Protein AF-A0A9E1LR81-F1 (afdb_monomer_lite)

Secondary structure (DSSP, 8-state):
--SGGGT--HHHHHHHHHHHHHHHHHHSTTGGGSTTTTGGGTHHHIIIIIS------HHHHHHHHTTHHHHHHT-S-EEEEEEEE-TTGGGT-HHHHHHHHHHTTT--EEEEEEEE---HHHHHH-TT-EEEEGGGT---HHHHHHTHHHHHHHHHHHHHH--

Sequence (163 aa):
VFSPQKGADASAVAVLEEGLRRLTEMVNPGSGSAPGSGAGGGLGFAVLEILGGRRSSGALELMALSEFDQELASADLVITGEGSFDDQSAAGKVPSAVIAAAVARGIPVAVVCGVDRRSAAARSEQPGLRVYQLVDIEPSIDRCIDNAHDLLVLVGEEIGRAS

Radius of gyration: 20.39 Å; chains: 1; bounding box: 50×31×54 Å

pLDDT: mean 88.85, std 8.5, range [49.47, 97.88]

Foldseek 3Di:
DCQVVVVDDPVSVVVLVVVLQVVCCVQPPPCCPPPQCCPPHRVSVCQVRPVVHDDDQPLVVVCVVVVVLVVLVPDQEEEEEEAEAEPCCCVRPNVNVVVVSNVVVVRQYEYEYQYYHYDPVVCVVCVRYHYHHLCVVPVDSVVCVVCVPVSVVVVVVVVVVVD

Structure (mmCIF, N/CA/C/O backbone):
data_AF-A0A9E1LR81-F1
#
_entry.id   AF-A0A9E1LR81-F1
#
loop_
_atom_site.group_PDB
_atom_site.id
_atom_site.type_symbol
_atom_site.label_atom_id
_atom_site.label_alt_id
_atom_site.label_comp_id
_atom_site.label_asym_id
_atom_site.label_entity_id
_atom_site.label_seq_id
_atom_site.pdbx_PDB_ins_code
_atom_site.Cartn_x
_atom_site.Cartn_y
_atom_site.Cartn_z
_atom_site.occupancy
_atom_site.B_iso_or_equiv
_atom_site.auth_seq_id
_atom_site.auth_comp_id
_atom_site.auth_asym_id
_atom_site.auth_atom_id
_atom_site.pdbx_PDB_model_num
ATOM 1 N N . VAL A 1 1 ? 16.926 6.576 -13.041 1.00 67.31 1 VAL A N 1
ATOM 2 C CA . VAL A 1 1 ? 16.090 6.553 -11.803 1.00 67.31 1 VAL A CA 1
ATOM 3 C C . VAL A 1 1 ? 16.580 5.530 -10.775 1.00 67.31 1 VAL A C 1
ATOM 5 O O . VAL A 1 1 ? 16.988 5.948 -9.705 1.00 67.31 1 VAL A O 1
ATOM 8 N N . PHE A 1 2 ? 16.599 4.221 -11.065 1.00 75.25 2 PHE A N 1
ATOM 9 C CA . PHE A 1 2 ? 16.914 3.182 -10.057 1.00 75.25 2 PHE A CA 1
ATOM 10 C C . PHE A 1 2 ? 18.368 2.675 -10.059 1.00 75.25 2 PHE A C 1
ATOM 12 O O . PHE A 1 2 ? 18.779 1.957 -9.154 1.00 75.25 2 PHE A O 1
ATOM 19 N N . SER A 1 3 ? 19.157 3.028 -11.073 1.00 67.75 3 SER A N 1
ATOM 20 C CA . SER A 1 3 ? 20.522 2.527 -11.280 1.00 67.75 3 SER A CA 1
ATOM 21 C C . SER A 1 3 ? 21.499 2.826 -10.123 1.00 67.75 3 SER A C 1
ATOM 23 O O . SER A 1 3 ? 22.229 1.911 -9.741 1.00 67.75 3 SER A O 1
ATOM 25 N N . PRO A 1 4 ? 21.487 4.023 -9.491 1.00 72.56 4 PRO A N 1
ATOM 26 C CA . PRO A 1 4 ? 22.383 4.316 -8.365 1.00 72.56 4 PRO A CA 1
ATOM 27 C C . PRO A 1 4 ? 22.136 3.428 -7.138 1.00 72.56 4 PRO A C 1
ATOM 29 O O . PRO A 1 4 ? 23.073 3.025 -6.458 1.00 72.56 4 PRO A O 1
ATOM 32 N N . GLN A 1 5 ? 20.879 3.045 -6.894 1.00 75.25 5 GLN A N 1
ATOM 33 C CA . GLN A 1 5 ? 20.500 2.152 -5.789 1.00 75.25 5 GLN A CA 1
ATOM 34 C C . GLN A 1 5 ? 20.998 0.709 -5.993 1.00 75.25 5 GLN A C 1
ATOM 36 O O . GLN A 1 5 ? 20.988 -0.081 -5.056 1.00 75.25 5 GLN A O 1
ATOM 41 N N . LYS A 1 6 ? 21.443 0.363 -7.209 1.00 74.31 6 LYS A N 1
ATOM 42 C CA . LYS A 1 6 ? 22.011 -0.945 -7.566 1.00 74.31 6 LYS A CA 1
ATOM 43 C C . LYS A 1 6 ? 23.541 -0.920 -7.696 1.00 74.31 6 LYS A C 1
ATOM 45 O O . LYS A 1 6 ? 24.114 -1.859 -8.237 1.00 74.31 6 LYS A O 1
ATOM 50 N N . GLY A 1 7 ? 24.195 0.146 -7.227 1.00 77.94 7 GLY A N 1
ATOM 51 C CA . GLY A 1 7 ? 25.657 0.263 -7.216 1.00 77.94 7 GLY A CA 1
ATOM 52 C C . GLY A 1 7 ? 26.286 0.759 -8.523 1.00 77.94 7 GLY A C 1
ATOM 53 O O . GLY A 1 7 ? 27.499 0.657 -8.673 1.00 77.94 7 GLY A O 1
ATOM 54 N N . ALA A 1 8 ? 25.501 1.294 -9.467 1.00 82.38 8 ALA A N 1
ATOM 55 C CA . ALA A 1 8 ? 26.048 1.918 -10.672 1.00 82.38 8 ALA A CA 1
ATOM 56 C C . ALA A 1 8 ? 26.539 3.345 -10.375 1.00 82.38 8 ALA A C 1
ATOM 58 O O . ALA A 1 8 ? 25.765 4.182 -9.902 1.00 82.38 8 ALA A O 1
ATOM 59 N N . ASP A 1 9 ? 27.803 3.631 -10.691 1.00 88.88 9 ASP A N 1
ATOM 60 C CA . ASP A 1 9 ? 28.333 4.996 -10.679 1.00 88.88 9 ASP A CA 1
ATOM 61 C C . ASP A 1 9 ? 27.809 5.824 -11.870 1.00 88.88 9 ASP A C 1
ATOM 63 O O . ASP A 1 9 ? 27.168 5.305 -12.786 1.00 88.88 9 ASP A O 1
ATOM 67 N N . ALA A 1 10 ? 28.067 7.134 -11.874 1.00 87.06 10 ALA A N 1
ATOM 68 C CA . ALA A 1 10 ? 27.547 8.039 -12.903 1.00 87.06 10 ALA A CA 1
ATOM 69 C C . ALA A 1 10 ? 27.982 7.658 -14.334 1.00 87.06 10 ALA A C 1
ATOM 71 O O . ALA A 1 10 ? 27.214 7.840 -15.279 1.00 87.06 10 ALA A O 1
ATOM 72 N N . SER A 1 11 ? 29.186 7.101 -14.490 1.00 89.81 11 SER A N 1
ATOM 73 C CA . SER A 1 11 ? 29.699 6.644 -15.784 1.00 89.81 11 SER A CA 1
ATOM 74 C C . SER A 1 11 ? 28.933 5.410 -16.265 1.00 89.81 11 SER A C 1
ATOM 76 O O . SER A 1 11 ? 28.437 5.372 -17.393 1.00 89.81 11 SER A O 1
ATOM 78 N N . ALA A 1 12 ? 28.744 4.430 -15.379 1.00 87.38 12 ALA A N 1
ATOM 79 C CA . ALA A 1 12 ? 27.965 3.232 -15.647 1.00 87.38 12 ALA A CA 1
ATOM 80 C C . ALA A 1 12 ? 26.503 3.565 -15.976 1.00 87.38 12 ALA A C 1
ATOM 82 O O . ALA A 1 12 ? 25.939 2.980 -16.899 1.00 87.38 12 ALA A O 1
ATOM 83 N N . VAL A 1 13 ? 25.894 4.534 -15.281 1.00 87.69 13 VAL A N 1
ATOM 84 C CA . VAL A 1 13 ? 24.533 4.996 -15.597 1.00 87.69 13 VAL A CA 1
ATOM 85 C C . VAL A 1 13 ? 24.449 5.541 -17.022 1.00 87.69 13 VAL A C 1
ATOM 87 O O . VAL A 1 13 ? 23.557 5.124 -17.757 1.00 87.69 13 VAL A O 1
ATOM 90 N N . ALA A 1 14 ? 25.385 6.396 -17.442 1.00 88.38 14 ALA A N 1
ATOM 91 C CA . ALA A 1 14 ? 25.381 6.960 -18.793 1.00 88.38 14 ALA A CA 1
ATOM 92 C C . ALA A 1 14 ? 25.509 5.875 -19.879 1.00 88.38 14 ALA A C 1
ATOM 94 O O . ALA A 1 14 ? 24.792 5.902 -20.879 1.00 88.38 14 ALA A O 1
ATOM 95 N N . VAL A 1 15 ? 26.379 4.882 -19.665 1.00 90.88 15 VAL A N 1
ATOM 96 C CA . VAL A 1 15 ? 26.539 3.746 -20.588 1.00 90.88 15 VAL A CA 1
ATOM 97 C C . VAL A 1 15 ? 25.260 2.904 -20.666 1.00 90.88 15 VAL A C 1
ATOM 99 O O . VAL A 1 15 ? 24.848 2.516 -21.761 1.00 90.88 15 VAL A O 1
ATOM 102 N N . LEU A 1 16 ? 24.619 2.633 -19.525 1.00 87.38 16 LEU A N 1
ATOM 103 C CA . LEU A 1 16 ? 23.383 1.849 -19.454 1.00 87.38 16 LEU A CA 1
ATOM 104 C C . LEU A 1 16 ? 22.203 2.566 -20.118 1.00 87.38 16 LEU A C 1
ATOM 106 O O . LEU A 1 16 ? 21.461 1.938 -20.873 1.00 87.38 16 LEU A O 1
ATOM 110 N N . GLU A 1 17 ? 22.037 3.867 -19.872 1.00 88.19 17 GLU A N 1
ATOM 111 C CA . GLU A 1 17 ? 20.982 4.664 -20.507 1.00 88.19 17 GLU A CA 1
ATOM 112 C C . GLU A 1 17 ? 21.162 4.714 -22.024 1.00 88.19 17 GLU A C 1
ATOM 114 O O . GLU A 1 17 ? 20.207 4.496 -22.770 1.00 88.19 17 GLU A O 1
ATOM 119 N N . GLU A 1 18 ? 22.396 4.903 -22.492 1.00 90.69 18 GLU A N 1
ATOM 120 C CA . GLU A 1 18 ? 22.693 4.925 -23.919 1.00 90.69 18 GLU A CA 1
ATOM 121 C C . GLU A 1 18 ? 22.467 3.561 -24.590 1.00 90.69 18 GLU A C 1
ATOM 123 O O . GLU A 1 18 ? 21.951 3.488 -25.707 1.00 90.69 18 GLU A O 1
ATOM 128 N N . GLY A 1 19 ? 22.830 2.466 -23.916 1.00 90.19 19 GLY A N 1
ATOM 129 C CA . GLY A 1 19 ? 22.572 1.110 -24.400 1.00 90.19 19 GLY A CA 1
ATOM 130 C C . GLY A 1 19 ? 21.076 0.804 -24.508 1.00 90.19 19 GLY A C 1
ATOM 131 O O . GLY A 1 19 ? 20.626 0.300 -25.538 1.00 90.19 19 GLY A O 1
ATOM 132 N N . LEU A 1 20 ? 20.298 1.163 -23.482 1.00 88.38 20 LEU A N 1
ATOM 133 C CA . LEU A 1 20 ? 18.843 0.987 -23.479 1.00 88.38 20 LEU A CA 1
ATOM 134 C C . LEU A 1 20 ? 18.164 1.850 -24.545 1.00 88.38 20 LEU A C 1
ATOM 136 O O . LEU A 1 20 ? 17.283 1.355 -25.238 1.00 88.38 20 LEU A O 1
ATOM 140 N N . ARG A 1 21 ? 18.604 3.099 -24.733 1.00 90.19 21 ARG A N 1
ATOM 141 C CA . ARG A 1 21 ? 18.098 3.979 -25.796 1.00 90.19 21 ARG A CA 1
ATOM 142 C C . ARG A 1 21 ? 18.310 3.371 -27.180 1.00 90.19 21 ARG A C 1
ATOM 144 O O . ARG A 1 21 ? 17.390 3.338 -27.987 1.00 90.19 21 ARG A O 1
ATOM 151 N N . ARG A 1 22 ? 19.509 2.850 -27.454 1.00 91.88 22 ARG A N 1
ATOM 152 C CA . ARG A 1 22 ? 19.793 2.175 -28.730 1.00 91.88 22 ARG A CA 1
ATOM 153 C C . ARG A 1 22 ? 18.937 0.926 -28.922 1.00 91.88 22 ARG A C 1
ATOM 155 O O . ARG A 1 22 ? 18.437 0.701 -30.018 1.00 91.88 22 ARG A O 1
ATOM 162 N N . LEU A 1 23 ? 18.753 0.128 -27.871 1.00 89.69 23 LEU A N 1
ATOM 163 C CA . LEU A 1 23 ? 17.884 -1.048 -27.919 1.00 89.69 23 LEU A CA 1
ATOM 164 C C . LEU A 1 23 ? 16.440 -0.667 -28.268 1.00 89.69 23 LEU A C 1
ATOM 166 O O . LEU A 1 23 ? 15.839 -1.303 -29.131 1.00 89.69 23 LEU A O 1
ATOM 170 N N . THR A 1 24 ? 15.891 0.365 -27.623 1.00 92.31 24 THR A N 1
ATOM 171 C CA . THR A 1 24 ? 14.495 0.760 -27.839 1.00 92.31 24 THR A CA 1
ATOM 172 C C . THR A 1 24 ? 14.268 1.336 -29.235 1.00 92.31 24 THR A C 1
ATOM 174 O O . THR A 1 24 ? 13.285 0.974 -29.877 1.00 92.31 24 THR A O 1
ATOM 177 N N . GLU A 1 25 ? 15.212 2.132 -29.746 1.00 92.25 25 GLU A N 1
ATOM 178 C CA . GLU A 1 25 ? 15.229 2.633 -31.130 1.00 92.25 25 GLU A CA 1
ATOM 179 C C . GLU A 1 25 ? 15.270 1.502 -32.171 1.00 92.25 25 GLU A C 1
ATOM 181 O O . GLU A 1 25 ? 14.625 1.596 -33.209 1.00 92.25 25 GLU A O 1
ATOM 186 N N . MET A 1 26 ? 15.996 0.409 -31.914 1.00 92.94 26 MET A N 1
ATOM 187 C CA . MET A 1 26 ? 16.071 -0.712 -32.863 1.00 92.94 26 MET A CA 1
ATOM 188 C C . MET A 1 26 ? 14.811 -1.581 -32.885 1.00 92.94 26 MET A C 1
ATOM 190 O O . MET A 1 26 ? 14.483 -2.143 -33.927 1.00 92.94 26 MET A O 1
ATOM 194 N N . VAL A 1 27 ? 14.142 -1.745 -31.741 1.00 92.44 27 VAL A N 1
ATOM 195 C CA . VAL A 1 27 ? 12.987 -2.647 -31.610 1.00 92.44 27 VAL A CA 1
ATOM 196 C C . VAL A 1 27 ? 11.696 -1.945 -32.020 1.00 92.44 27 VAL A C 1
ATOM 198 O O . VAL A 1 27 ? 10.968 -2.447 -32.872 1.00 92.44 27 VAL A O 1
ATOM 201 N N . ASN A 1 28 ? 11.406 -0.794 -31.413 1.00 90.12 28 ASN A N 1
ATOM 202 C CA . ASN A 1 28 ? 10.209 -0.011 -31.699 1.00 90.12 28 ASN A CA 1
ATOM 203 C C . ASN A 1 28 ? 10.450 1.461 -31.304 1.00 90.12 28 ASN A C 1
ATOM 205 O O . ASN A 1 28 ? 10.274 1.822 -30.131 1.00 90.12 28 ASN A O 1
ATOM 209 N N . PRO A 1 29 ? 10.876 2.319 -32.250 1.00 91.12 29 PRO A N 1
ATOM 210 C CA . PRO A 1 29 ? 11.180 3.722 -31.985 1.00 91.12 29 PRO A CA 1
ATOM 211 C C . PRO A 1 29 ? 10.070 4.446 -31.213 1.00 91.12 29 PRO A C 1
ATOM 213 O O . PRO A 1 29 ? 8.889 4.356 -31.540 1.00 91.12 29 PRO A O 1
ATOM 216 N N . GLY A 1 30 ? 10.450 5.188 -30.172 1.00 85.62 30 GLY A N 1
ATOM 217 C CA . GLY A 1 30 ? 9.520 5.973 -29.350 1.00 85.62 30 GLY A CA 1
ATOM 218 C C . GLY A 1 30 ? 8.758 5.194 -28.268 1.00 85.62 30 GLY A C 1
ATOM 219 O O . GLY A 1 30 ? 8.218 5.820 -27.360 1.00 85.62 30 GLY A O 1
ATOM 220 N N . SER A 1 31 ? 8.767 3.857 -28.278 1.00 86.62 31 SER A N 1
ATOM 221 C CA . SER A 1 31 ? 8.102 3.046 -27.237 1.00 86.62 31 SER A CA 1
ATOM 222 C C . SER A 1 31 ? 8.905 2.936 -25.930 1.00 86.62 31 SER A C 1
ATOM 224 O O . SER A 1 31 ? 8.366 2.598 -24.876 1.00 86.62 31 SER A O 1
ATOM 226 N N . GLY A 1 32 ? 10.195 3.296 -25.951 1.00 86.06 32 GLY A N 1
ATOM 227 C CA . GLY A 1 32 ? 11.074 3.242 -24.777 1.00 86.06 32 GLY A CA 1
ATOM 228 C C . GLY A 1 32 ? 10.619 4.106 -23.595 1.00 86.06 32 GLY A C 1
ATOM 229 O O . GLY A 1 32 ? 10.981 3.815 -22.456 1.00 86.06 32 GLY A O 1
ATOM 230 N N . SER A 1 33 ? 9.795 5.128 -23.833 1.00 86.31 33 SER A N 1
ATOM 231 C CA . SER A 1 33 ? 9.226 6.009 -22.805 1.00 86.31 33 SER A CA 1
ATOM 232 C C . SER A 1 33 ? 7.822 5.600 -22.340 1.00 86.31 33 SER A C 1
ATOM 234 O O . SER A 1 33 ? 7.244 6.281 -21.490 1.00 86.31 33 SER A O 1
ATOM 236 N N . ALA A 1 34 ? 7.262 4.503 -22.864 1.00 87.06 34 ALA A N 1
ATOM 237 C CA . ALA A 1 34 ? 5.938 4.035 -22.475 1.00 87.06 34 ALA A CA 1
ATOM 238 C C . ALA A 1 34 ? 5.868 3.728 -20.962 1.00 87.06 34 ALA A C 1
ATOM 240 O O . ALA A 1 34 ? 6.819 3.183 -20.392 1.00 87.06 34 ALA A O 1
ATOM 241 N N . PRO A 1 35 ? 4.747 4.025 -20.275 1.00 85.62 35 PRO A N 1
ATOM 242 C CA . PRO A 1 35 ? 4.605 3.725 -18.854 1.00 85.62 35 PRO A CA 1
ATOM 243 C C . PRO A 1 35 ? 4.901 2.252 -18.545 1.00 85.62 35 PRO A C 1
ATOM 245 O O . PRO A 1 35 ? 4.272 1.356 -19.101 1.00 85.62 35 PRO A O 1
ATOM 248 N N . GLY A 1 36 ? 5.841 2.003 -17.630 1.00 84.88 36 GLY A N 1
ATOM 249 C CA . GLY A 1 36 ? 6.269 0.655 -17.236 1.00 84.88 36 GLY A CA 1
ATOM 250 C C . GLY A 1 36 ? 7.453 0.084 -18.024 1.00 84.88 36 GLY A C 1
ATOM 251 O O . GLY A 1 36 ? 8.031 -0.897 -17.566 1.00 84.88 36 GLY A O 1
ATOM 252 N N . SER A 1 37 ? 7.891 0.708 -19.123 1.00 88.81 37 SER A N 1
ATOM 253 C CA . SER A 1 37 ? 9.040 0.247 -19.925 1.00 88.81 37 SER A CA 1
ATOM 254 C C . SER A 1 37 ? 10.340 0.138 -19.10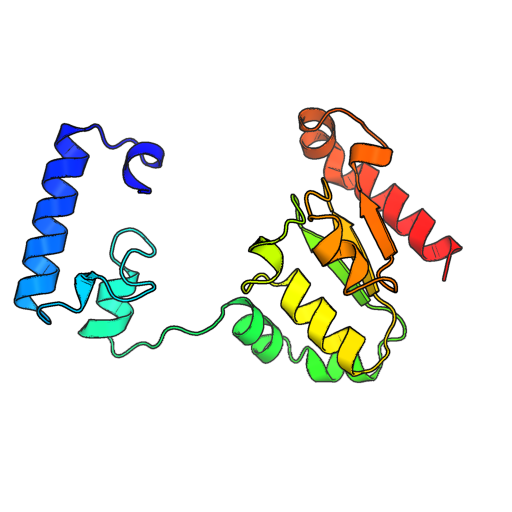7 1.00 88.81 37 SER A C 1
ATOM 256 O O . SER A 1 37 ? 11.120 -0.802 -19.262 1.00 88.81 37 SER A O 1
ATOM 258 N N . GLY A 1 38 ? 10.555 1.064 -18.170 1.00 87.12 38 GLY A N 1
ATOM 259 C CA . GLY A 1 38 ? 11.730 1.095 -17.296 1.00 87.12 38 GLY A CA 1
ATOM 260 C C . GLY A 1 38 ? 11.708 0.086 -16.140 1.00 87.12 38 GLY A C 1
ATOM 261 O O . GLY A 1 38 ? 12.705 -0.030 -15.420 1.00 87.12 38 GLY A O 1
ATOM 262 N N . ALA A 1 39 ? 10.604 -0.645 -15.932 1.00 87.19 39 ALA A N 1
ATOM 263 C CA . ALA A 1 39 ? 10.481 -1.600 -14.833 1.00 87.19 39 ALA A CA 1
ATOM 264 C C . ALA A 1 39 ? 11.581 -2.670 -14.906 1.00 87.19 39 ALA A C 1
ATOM 266 O O . ALA A 1 39 ? 11.949 -3.139 -15.984 1.00 87.19 39 ALA A O 1
ATOM 267 N N . GLY A 1 40 ? 12.157 -3.018 -13.753 1.00 85.81 40 GLY A N 1
ATOM 268 C CA . GLY A 1 40 ? 13.254 -3.986 -13.684 1.00 85.81 40 GLY A CA 1
ATOM 269 C C . GLY A 1 40 ? 14.543 -3.556 -14.399 1.00 85.81 40 GLY A C 1
ATOM 270 O O . GLY A 1 40 ? 15.423 -4.389 -14.569 1.00 85.81 40 GLY A O 1
ATOM 271 N N . GLY A 1 41 ? 14.693 -2.282 -14.791 1.00 85.12 41 GLY A N 1
ATOM 272 C CA . GLY A 1 41 ? 15.857 -1.812 -15.555 1.00 85.12 41 GLY A CA 1
ATOM 273 C C . GLY A 1 41 ? 15.758 -2.081 -17.059 1.00 85.12 41 GLY A C 1
ATOM 274 O O . GLY A 1 41 ? 16.768 -2.378 -17.684 1.00 85.12 41 GLY A O 1
ATOM 275 N N . GLY A 1 42 ? 14.551 -2.005 -17.629 1.00 86.56 42 GLY A N 1
ATOM 276 C CA . GLY A 1 42 ? 14.294 -2.258 -19.055 1.00 86.56 42 GLY A CA 1
ATOM 277 C C . GLY A 1 42 ? 13.654 -3.618 -19.344 1.00 86.56 42 GLY A C 1
ATOM 278 O O . GLY A 1 42 ? 13.284 -3.896 -20.481 1.00 86.56 42 GLY A O 1
ATOM 279 N N . LEU A 1 43 ? 13.453 -4.454 -18.319 1.00 89.38 43 LEU A N 1
ATOM 280 C CA . LEU A 1 43 ? 12.687 -5.694 -18.458 1.00 89.38 43 LEU A CA 1
ATOM 281 C C . LEU A 1 43 ? 11.240 -5.406 -18.877 1.00 89.38 43 LEU A C 1
ATOM 283 O O . LEU A 1 43 ? 10.692 -6.120 -19.710 1.00 89.38 43 LEU A O 1
ATOM 287 N N . GLY A 1 44 ? 10.642 -4.339 -18.341 1.00 91.19 44 GLY A N 1
ATOM 288 C CA . GLY A 1 44 ? 9.302 -3.908 -18.730 1.00 91.19 44 GLY A CA 1
ATOM 289 C C . GLY A 1 44 ? 9.188 -3.646 -20.232 1.00 91.19 44 GLY A C 1
ATOM 290 O O . GLY A 1 44 ? 8.241 -4.107 -20.856 1.00 91.19 44 GLY A O 1
ATOM 291 N N . PHE A 1 45 ? 10.185 -2.991 -20.831 1.00 92.94 45 PHE A N 1
ATOM 292 C CA . PHE A 1 45 ? 10.252 -2.767 -22.274 1.00 92.94 45 PHE A CA 1
ATOM 293 C C . PHE A 1 45 ? 10.266 -4.084 -23.054 1.00 92.94 45 PHE A C 1
ATOM 295 O O . PHE A 1 45 ? 9.465 -4.268 -23.962 1.00 92.94 45 PHE A O 1
ATOM 302 N N . ALA A 1 46 ? 11.133 -5.025 -22.670 1.00 92.31 46 ALA A N 1
ATOM 303 C CA . ALA A 1 46 ? 11.205 -6.324 -23.333 1.00 92.31 46 ALA A CA 1
ATOM 304 C C . ALA A 1 46 ? 9.878 -7.095 -23.233 1.00 92.31 46 ALA A C 1
ATOM 306 O O . ALA A 1 46 ? 9.420 -7.677 -24.2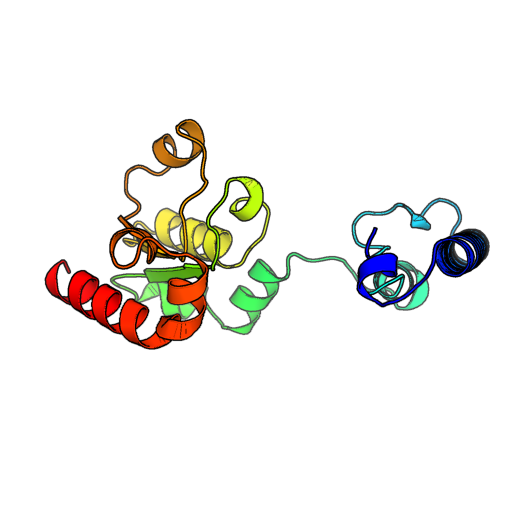13 1.00 92.31 46 ALA A O 1
ATOM 307 N N . VAL A 1 47 ? 9.226 -7.068 -22.068 1.00 93.50 47 VAL A N 1
ATOM 308 C CA . VAL A 1 47 ? 7.920 -7.712 -21.886 1.00 93.50 47 VAL A CA 1
ATOM 309 C C . VAL A 1 47 ? 6.867 -7.084 -22.797 1.00 93.50 47 VAL A C 1
ATOM 311 O O . VAL A 1 47 ? 6.150 -7.821 -23.465 1.00 93.50 47 VAL A O 1
ATOM 314 N N . LEU A 1 48 ? 6.784 -5.754 -22.847 1.00 92.56 48 LEU A N 1
ATOM 315 C CA . LEU A 1 48 ? 5.756 -5.041 -23.608 1.00 92.56 48 LEU A CA 1
ATOM 316 C C . LEU A 1 48 ? 5.964 -5.143 -25.124 1.00 92.56 48 LEU A C 1
ATOM 318 O O . LEU A 1 48 ? 5.024 -5.452 -25.849 1.00 92.56 48 LEU A O 1
ATOM 322 N N . GLU A 1 49 ? 7.192 -4.931 -25.595 1.00 94.06 49 GLU A N 1
ATOM 323 C CA . GLU A 1 49 ? 7.472 -4.734 -27.023 1.00 94.06 49 GLU A CA 1
ATOM 324 C C . GLU A 1 49 ? 8.000 -5.991 -27.724 1.00 94.06 49 GLU A C 1
ATOM 326 O O . GLU A 1 49 ? 7.843 -6.133 -28.933 1.00 94.06 49 GLU A O 1
ATOM 331 N N . ILE A 1 50 ? 8.623 -6.920 -26.988 1.00 92.12 50 ILE A N 1
ATOM 332 C CA . ILE A 1 50 ? 9.246 -8.122 -27.573 1.00 92.12 50 ILE A CA 1
ATOM 333 C C . ILE A 1 50 ? 8.412 -9.369 -27.280 1.00 92.12 50 ILE A C 1
ATOM 335 O O . ILE A 1 50 ? 8.173 -10.180 -28.171 1.00 92.12 50 ILE A O 1
ATOM 339 N N . LEU A 1 51 ? 7.960 -9.538 -26.035 1.00 93.69 51 LEU A N 1
ATOM 340 C CA . LEU A 1 51 ? 7.229 -10.737 -25.607 1.00 93.69 51 LEU A CA 1
ATOM 341 C C . LEU A 1 51 ? 5.707 -10.626 -25.797 1.00 93.69 51 LEU A C 1
ATOM 343 O O . LEU A 1 51 ? 4.991 -11.584 -25.514 1.00 93.69 51 LEU A O 1
ATOM 347 N N . GLY A 1 52 ? 5.205 -9.474 -26.257 1.00 90.00 52 GLY A N 1
ATOM 348 C CA . GLY A 1 52 ? 3.770 -9.227 -26.445 1.00 90.00 52 GLY A CA 1
ATOM 349 C C . GLY A 1 52 ? 2.975 -9.171 -25.135 1.00 90.00 52 GLY A C 1
ATOM 350 O O . GLY A 1 52 ? 1.767 -9.411 -25.118 1.00 90.00 52 GLY A O 1
ATOM 351 N N . GLY A 1 53 ? 3.653 -8.897 -24.022 1.00 90.75 53 GLY A N 1
ATOM 352 C CA . GLY A 1 53 ? 3.043 -8.716 -22.716 1.00 90.75 53 GLY A CA 1
ATOM 353 C C . GLY A 1 53 ? 2.241 -7.421 -22.632 1.00 90.75 53 GLY A C 1
ATOM 354 O O . GLY A 1 53 ? 2.355 -6.514 -23.453 1.00 90.75 53 GLY A O 1
ATOM 355 N N . ARG A 1 54 ? 1.413 -7.316 -21.595 1.00 88.38 54 ARG A N 1
ATOM 356 C CA . ARG A 1 54 ? 0.614 -6.118 -21.323 1.00 88.38 54 ARG A CA 1
ATOM 357 C C . ARG A 1 54 ? 0.875 -5.642 -19.909 1.00 88.38 54 ARG A C 1
ATOM 359 O O . ARG A 1 54 ? 1.083 -6.446 -19.005 1.00 88.38 54 ARG A O 1
ATOM 366 N N . ARG A 1 55 ? 0.819 -4.328 -19.711 1.00 84.81 55 ARG A N 1
ATOM 367 C CA . ARG A 1 55 ? 0.858 -3.734 -18.377 1.00 84.81 55 ARG A CA 1
ATOM 368 C C . ARG A 1 55 ? -0.539 -3.784 -17.761 1.00 84.81 55 ARG A C 1
ATOM 370 O O . ARG A 1 55 ? -1.450 -3.146 -18.282 1.00 84.81 55 ARG A O 1
ATOM 377 N N . SER A 1 56 ? -0.684 -4.482 -16.640 1.00 83.75 56 SER A N 1
ATOM 378 C CA . SER A 1 56 ? -1.868 -4.432 -15.776 1.00 83.75 56 SER A CA 1
ATOM 379 C C . SER A 1 56 ? -1.518 -3.830 -14.408 1.00 83.75 56 SER A C 1
ATOM 381 O O . SER A 1 56 ? -0.350 -3.575 -14.097 1.00 83.75 56 SER A O 1
ATOM 383 N N . SER A 1 57 ? -2.540 -3.523 -13.606 1.00 83.50 57 SER A N 1
ATOM 384 C CA . SER A 1 57 ? -2.346 -3.156 -12.201 1.00 83.50 57 SER A CA 1
ATOM 385 C C . SER A 1 57 ? -2.056 -4.423 -11.406 1.00 83.50 57 SER A C 1
ATOM 387 O O . SER A 1 57 ? -2.920 -5.292 -11.319 1.00 83.50 57 SER A O 1
ATOM 389 N N . GLY A 1 58 ? -0.871 -4.516 -10.797 1.00 82.38 58 GLY A N 1
ATOM 390 C CA . GLY A 1 58 ? -0.499 -5.686 -9.997 1.00 82.38 58 GLY A CA 1
ATOM 391 C C . GLY A 1 58 ? -1.459 -5.940 -8.832 1.00 82.38 58 GLY A C 1
ATOM 392 O O . GLY A 1 58 ? -1.741 -7.089 -8.523 1.00 82.38 58 GLY A O 1
ATOM 393 N N . ALA A 1 59 ? -2.020 -4.885 -8.231 1.00 83.06 59 ALA A N 1
ATOM 394 C CA . ALA A 1 59 ? -3.015 -5.017 -7.170 1.00 83.06 59 ALA A CA 1
ATOM 395 C C . ALA A 1 59 ? -4.310 -5.681 -7.659 1.00 83.06 59 ALA A C 1
ATOM 397 O O . ALA A 1 59 ? -4.799 -6.606 -7.019 1.00 83.06 59 ALA A O 1
ATOM 398 N N . LEU A 1 60 ? -4.836 -5.241 -8.808 1.00 83.19 60 LEU A N 1
ATOM 399 C CA . LEU A 1 60 ? -6.048 -5.833 -9.385 1.00 83.19 60 LEU A CA 1
ATOM 400 C C . LEU A 1 60 ? -5.799 -7.269 -9.850 1.00 83.19 60 LEU A C 1
ATOM 402 O O . LEU A 1 60 ? -6.654 -8.125 -9.659 1.00 83.19 60 LEU A O 1
ATOM 406 N N . GLU A 1 61 ? -4.619 -7.538 -10.412 1.00 86.38 61 GLU A N 1
ATOM 407 C CA . GLU A 1 61 ? -4.218 -8.890 -10.802 1.00 86.38 61 GLU A CA 1
ATOM 408 C C . GLU A 1 61 ? -4.157 -9.821 -9.584 1.00 86.38 61 GLU A C 1
ATOM 410 O O . GLU A 1 61 ? -4.710 -10.914 -9.616 1.00 86.38 61 GLU A O 1
ATOM 415 N N . LEU A 1 62 ? -3.549 -9.373 -8.478 1.00 85.88 62 LEU A N 1
ATOM 416 C CA . LEU A 1 62 ? -3.485 -10.143 -7.234 1.00 85.88 62 LEU A CA 1
ATOM 417 C C . LEU A 1 62 ? -4.874 -10.425 -6.663 1.00 85.88 62 LEU A C 1
ATOM 419 O O . LEU A 1 62 ? -5.138 -11.556 -6.275 1.00 85.88 62 LEU A O 1
ATOM 423 N N . MET A 1 63 ? -5.763 -9.429 -6.649 1.00 86.06 63 MET A N 1
ATOM 424 C CA . MET A 1 63 ? -7.141 -9.613 -6.184 1.00 86.06 63 MET A CA 1
ATOM 425 C C . MET A 1 63 ? -7.917 -10.611 -7.050 1.00 86.06 63 MET A C 1
ATOM 427 O O . MET A 1 63 ? -8.680 -11.418 -6.520 1.00 86.06 63 MET A O 1
ATOM 431 N N . ALA A 1 64 ? -7.716 -10.581 -8.371 1.00 86.38 64 ALA A N 1
ATOM 432 C CA . ALA A 1 64 ? -8.333 -11.539 -9.282 1.00 86.38 64 ALA A CA 1
ATOM 433 C C . ALA A 1 64 ? -7.791 -12.960 -9.054 1.00 86.38 64 ALA A C 1
ATOM 435 O O . ALA A 1 64 ? -8.567 -13.910 -8.984 1.00 86.38 64 ALA A O 1
ATOM 436 N N . LEU A 1 65 ? -6.472 -13.098 -8.890 1.00 87.56 65 LEU A N 1
ATOM 437 C CA . LEU A 1 65 ? -5.809 -14.378 -8.624 1.00 87.56 65 LEU A CA 1
ATOM 438 C C . LEU A 1 65 ? -6.160 -14.969 -7.256 1.00 87.56 65 LEU A C 1
ATOM 440 O O . LEU A 1 65 ? -6.124 -16.186 -7.103 1.00 87.56 65 LEU A O 1
ATOM 444 N N . SER A 1 66 ? -6.474 -14.134 -6.266 1.00 86.31 66 SER A N 1
ATOM 445 C CA . SER A 1 66 ? -6.844 -14.582 -4.922 1.00 86.31 66 SER A CA 1
ATOM 446 C C . SER A 1 66 ? -8.347 -14.799 -4.744 1.00 86.31 66 SER A C 1
ATOM 448 O O . SER A 1 66 ? -8.786 -14.940 -3.608 1.00 86.31 66 SER A O 1
ATOM 450 N N . GLU A 1 67 ? -9.139 -14.731 -5.821 1.00 87.94 67 GLU A N 1
ATOM 451 C CA . GLU A 1 67 ? -10.610 -14.791 -5.777 1.00 87.94 67 GLU A CA 1
ATOM 452 C C . GLU A 1 67 ? -11.215 -13.814 -4.748 1.00 87.94 67 GLU A C 1
ATOM 454 O O . GLU A 1 67 ? -12.253 -14.075 -4.140 1.00 87.94 67 GLU A O 1
ATOM 459 N N . PHE A 1 68 ? -10.567 -12.656 -4.568 1.00 90.12 68 PHE A N 1
ATOM 460 C CA . PHE A 1 68 ? -10.838 -11.723 -3.471 1.00 90.12 68 PHE A CA 1
ATOM 461 C C . PHE A 1 68 ? -12.306 -11.294 -3.393 1.00 90.12 68 PHE A C 1
ATOM 463 O O . PHE A 1 68 ? -12.856 -11.151 -2.307 1.00 90.12 68 PHE A O 1
ATOM 470 N N . ASP A 1 69 ? -12.955 -11.104 -4.543 1.00 88.44 69 ASP A N 1
ATOM 471 C CA . ASP A 1 69 ? -14.362 -10.705 -4.602 1.00 88.44 69 ASP A CA 1
ATOM 472 C C . ASP A 1 69 ? -15.315 -11.737 -3.977 1.00 88.44 69 ASP A C 1
ATOM 474 O O . ASP A 1 69 ? -16.375 -11.342 -3.486 1.00 88.44 69 ASP A O 1
ATOM 478 N N . GLN A 1 70 ? -14.965 -13.030 -3.995 1.00 89.69 70 GLN A N 1
ATOM 479 C CA . GLN A 1 70 ? -15.771 -14.088 -3.380 1.00 89.69 70 GLN A CA 1
ATOM 480 C C . GLN A 1 70 ? -15.621 -14.071 -1.857 1.00 89.69 70 GLN A C 1
ATOM 482 O O . GLN A 1 70 ? -16.624 -14.015 -1.153 1.00 89.69 70 GLN A O 1
ATOM 487 N N . GLU A 1 71 ? -14.382 -14.033 -1.362 1.00 91.62 71 GLU A N 1
ATOM 488 C CA . GLU A 1 71 ? -14.074 -13.922 0.074 1.00 91.62 71 GLU A CA 1
ATOM 489 C C . GLU A 1 71 ? -14.713 -12.670 0.688 1.00 91.62 71 GLU A C 1
ATOM 491 O O . GLU A 1 71 ? -15.326 -12.702 1.758 1.00 91.62 71 GLU A O 1
ATOM 496 N N . LEU A 1 72 ? -14.643 -11.557 -0.045 1.00 93.44 72 LEU A N 1
ATOM 497 C CA . LEU A 1 72 ? -15.222 -10.289 0.368 1.00 93.44 72 LEU A CA 1
ATOM 498 C C . LEU A 1 72 ? -16.751 -10.351 0.495 1.00 93.44 72 LEU A C 1
ATOM 500 O O . LEU A 1 72 ? -17.312 -9.635 1.317 1.00 93.44 72 LEU A O 1
ATOM 504 N N . ALA A 1 73 ? -17.443 -11.185 -0.287 1.00 91.31 73 ALA A N 1
ATOM 505 C CA . ALA A 1 73 ? -18.906 -11.262 -0.258 1.00 91.31 73 ALA A CA 1
ATOM 506 C C . ALA A 1 73 ? -19.462 -11.762 1.087 1.00 91.31 73 ALA A C 1
ATOM 508 O O . ALA A 1 73 ? -20.600 -11.445 1.428 1.00 91.31 73 ALA A O 1
ATOM 509 N N . SER A 1 74 ? -18.667 -12.523 1.841 1.00 92.38 74 SER A N 1
ATOM 510 C CA . SER A 1 74 ? -19.007 -13.024 3.177 1.00 92.38 74 SER A CA 1
ATOM 511 C C . SER A 1 74 ? -18.325 -12.267 4.319 1.00 92.38 74 SER A C 1
ATOM 513 O O . SER A 1 74 ? -18.474 -12.663 5.471 1.00 92.38 74 SER A O 1
ATOM 515 N N . ALA A 1 75 ? -17.552 -11.218 4.028 1.00 95.50 75 ALA A N 1
ATOM 516 C CA . ALA A 1 75 ? -16.767 -10.524 5.041 1.00 95.50 75 ALA A CA 1
ATOM 517 C C . ALA A 1 75 ? -17.601 -9.489 5.812 1.00 95.50 75 ALA A C 1
ATOM 519 O O . ALA A 1 75 ? -18.185 -8.581 5.222 1.00 95.50 75 ALA A O 1
ATOM 520 N N . ASP A 1 76 ? -17.561 -9.565 7.143 1.00 95.38 76 ASP A N 1
ATOM 521 C CA . ASP A 1 76 ? -18.129 -8.539 8.033 1.00 95.38 76 ASP A CA 1
ATOM 522 C C . ASP A 1 76 ? -17.176 -7.347 8.241 1.00 95.38 76 ASP A C 1
ATOM 524 O O . ASP A 1 76 ? -17.591 -6.244 8.599 1.00 95.38 76 ASP A O 1
ATOM 528 N N . LEU A 1 77 ? -15.876 -7.565 8.023 1.00 95.50 77 LEU A N 1
ATOM 529 C CA . LEU A 1 77 ? -14.810 -6.582 8.193 1.00 95.50 77 LEU A CA 1
ATOM 530 C C . LEU A 1 77 ? -13.641 -6.914 7.266 1.00 95.50 77 LEU A C 1
ATOM 532 O O . LEU A 1 77 ? -13.209 -8.061 7.178 1.00 95.50 77 LEU A O 1
ATOM 536 N N . VAL A 1 78 ? -13.066 -5.885 6.648 1.00 95.81 78 VAL A N 1
ATOM 537 C CA . VAL A 1 78 ? -11.796 -5.982 5.926 1.00 95.81 78 VAL A CA 1
ATOM 538 C C . VAL A 1 78 ? -10.688 -5.298 6.714 1.00 95.81 78 VAL A C 1
ATOM 540 O O . VAL A 1 78 ? -10.811 -4.133 7.095 1.00 95.81 78 VAL A O 1
ATOM 543 N N . ILE A 1 79 ? -9.579 -6.008 6.912 1.00 95.75 79 ILE A N 1
ATOM 544 C CA . ILE A 1 79 ? -8.337 -5.452 7.454 1.00 95.75 79 ILE A CA 1
ATOM 545 C C . ILE A 1 79 ? -7.295 -5.449 6.334 1.00 95.75 79 ILE A C 1
ATOM 547 O O . ILE A 1 79 ? -7.053 -6.474 5.702 1.00 95.75 79 ILE A O 1
ATOM 551 N N . THR A 1 80 ? -6.681 -4.299 6.075 1.00 93.88 80 THR A N 1
ATOM 552 C CA . THR A 1 80 ? -5.599 -4.148 5.088 1.00 93.88 80 THR A CA 1
ATOM 553 C C . THR A 1 80 ? -4.512 -3.230 5.634 1.00 93.88 80 THR A C 1
ATOM 555 O O . THR A 1 80 ? -4.729 -2.549 6.634 1.00 93.88 80 THR A O 1
ATOM 558 N N . GLY A 1 81 ? -3.343 -3.168 4.996 1.00 91.94 81 GLY A N 1
ATOM 559 C CA . GLY A 1 81 ? -2.270 -2.321 5.499 1.00 91.94 81 GLY A CA 1
ATOM 560 C C . GLY A 1 81 ? -1.069 -2.134 4.585 1.00 91.94 81 GLY A C 1
ATOM 561 O O . GLY A 1 81 ? -0.881 -2.863 3.613 1.00 91.94 81 GLY A O 1
ATOM 562 N N . GLU A 1 82 ? -0.250 -1.139 4.920 1.00 91.88 82 GLU A N 1
ATOM 563 C CA . GLU A 1 82 ? 1.059 -0.877 4.312 1.00 91.88 82 GLU A CA 1
ATOM 564 C C . GLU A 1 82 ? 1.963 -0.060 5.244 1.00 91.88 82 GLU A C 1
ATOM 566 O O . GLU A 1 82 ? 1.501 0.559 6.195 1.00 91.88 82 GLU A O 1
ATOM 571 N N . GLY A 1 83 ? 3.269 -0.003 4.968 1.00 91.62 83 GLY A N 1
ATOM 572 C CA . GLY A 1 83 ? 4.204 0.741 5.822 1.00 91.62 83 GLY A CA 1
ATOM 573 C C . GLY A 1 83 ? 3.940 2.254 5.872 1.00 91.62 83 GLY A C 1
ATOM 574 O O . GLY A 1 83 ? 3.992 2.855 6.940 1.00 91.62 83 GLY A O 1
ATOM 575 N N . SER A 1 84 ? 3.626 2.877 4.735 1.00 92.00 84 SER A N 1
ATOM 576 C CA . SER A 1 84 ? 3.353 4.316 4.636 1.00 92.00 84 SER A CA 1
ATOM 577 C C . SER A 1 84 ? 2.101 4.534 3.809 1.00 92.00 84 SER A C 1
ATOM 579 O O . SER A 1 84 ? 2.138 4.365 2.592 1.00 92.00 84 SER A O 1
ATOM 581 N N . PHE A 1 85 ? 1.012 4.921 4.467 1.00 91.25 85 PHE A N 1
ATOM 582 C CA . PHE A 1 85 ? -0.256 5.185 3.807 1.00 91.25 85 PHE A CA 1
ATOM 583 C C . PHE A 1 85 ? -0.295 6.645 3.361 1.00 91.25 85 PHE A C 1
ATOM 585 O O . PHE A 1 85 ? -0.392 7.554 4.178 1.00 91.25 85 PHE A O 1
ATOM 592 N N . ASP A 1 86 ? -0.138 6.884 2.066 1.00 88.75 86 ASP A N 1
ATOM 593 C CA . ASP A 1 86 ? 0.018 8.216 1.473 1.00 88.75 86 ASP A CA 1
ATOM 594 C C . ASP A 1 86 ? -0.932 8.425 0.283 1.00 88.75 86 ASP A C 1
ATOM 596 O O . ASP A 1 86 ? -1.573 7.491 -0.194 1.00 88.75 86 ASP A O 1
ATOM 600 N N . ASP A 1 87 ? -1.017 9.652 -0.236 1.00 80.00 87 ASP A N 1
ATOM 601 C CA . ASP A 1 87 ? -1.907 9.982 -1.363 1.00 80.00 87 ASP A CA 1
ATOM 602 C C . ASP A 1 87 ? -1.536 9.224 -2.660 1.00 80.00 87 ASP A C 1
ATOM 604 O O . ASP A 1 87 ? -2.367 9.071 -3.552 1.00 80.00 87 ASP A O 1
ATOM 608 N N . GLN A 1 88 ? -0.304 8.701 -2.772 1.00 64.81 88 GLN A N 1
ATOM 609 C CA . GLN A 1 88 ? 0.128 7.840 -3.886 1.00 64.81 88 GLN A CA 1
ATOM 610 C C . GLN A 1 88 ? -0.373 6.403 -3.745 1.00 64.81 88 GLN A C 1
ATOM 612 O O . GLN A 1 88 ? -0.423 5.657 -4.723 1.00 64.81 88 GLN A O 1
ATOM 617 N N . SER A 1 89 ? -0.770 6.002 -2.542 1.00 57.44 89 SER A N 1
ATOM 618 C CA . SER A 1 89 ? -1.335 4.682 -2.285 1.00 57.44 89 SER A CA 1
ATOM 619 C C . SER A 1 89 ? -2.656 4.505 -3.036 1.00 57.44 89 SER A C 1
ATOM 621 O O . SER A 1 89 ? -2.890 3.437 -3.606 1.00 57.44 89 SER A O 1
ATOM 623 N N . ALA A 1 90 ? -3.405 5.603 -3.219 1.00 49.47 90 ALA A N 1
ATOM 624 C CA . ALA A 1 90 ? -4.591 5.684 -4.073 1.00 49.47 90 ALA A CA 1
ATOM 625 C C . ALA A 1 90 ? -4.332 5.326 -5.554 1.00 49.47 90 ALA A C 1
ATOM 627 O O . ALA A 1 90 ? -5.269 4.983 -6.273 1.00 49.47 90 ALA A O 1
ATOM 628 N N . ALA A 1 91 ? -3.078 5.350 -6.023 1.00 51.50 91 ALA A N 1
ATOM 629 C CA . ALA A 1 91 ? -2.703 5.161 -7.425 1.00 51.50 91 ALA A CA 1
ATOM 630 C C . ALA A 1 91 ? -2.219 3.733 -7.766 1.00 51.50 91 ALA A C 1
ATOM 632 O O . ALA A 1 91 ? -1.302 3.554 -8.568 1.00 51.50 91 ALA A O 1
ATOM 633 N N . GLY A 1 92 ? -2.852 2.701 -7.196 1.00 56.53 92 GLY A N 1
ATOM 634 C CA . GLY A 1 92 ? -2.685 1.312 -7.656 1.00 56.53 92 GLY A CA 1
ATOM 635 C C . GLY A 1 92 ? -1.907 0.378 -6.728 1.00 56.53 92 GLY A C 1
ATOM 636 O O . GLY A 1 92 ? -1.445 -0.672 -7.182 1.00 56.53 92 GLY A O 1
ATOM 637 N N . LYS A 1 93 ? -1.773 0.718 -5.441 1.00 75.94 93 LYS A N 1
ATOM 638 C CA . LYS A 1 93 ? -1.315 -0.238 -4.424 1.00 75.94 93 LYS A CA 1
ATOM 639 C C . LYS A 1 93 ? -2.458 -1.148 -3.962 1.00 75.94 93 LYS A C 1
ATOM 641 O O . LYS A 1 93 ? -3.636 -0.805 -4.074 1.00 75.94 93 LYS A O 1
ATOM 646 N N . VAL A 1 94 ? -2.084 -2.301 -3.403 1.00 82.94 94 VAL A N 1
ATOM 647 C CA . VAL A 1 94 ? -3.019 -3.312 -2.880 1.00 82.94 94 VAL A CA 1
ATOM 648 C C . VAL A 1 94 ? -4.025 -2.722 -1.879 1.00 82.94 94 VAL A C 1
ATOM 650 O O . VAL A 1 94 ? -5.218 -2.936 -2.095 1.00 82.94 94 VAL A O 1
ATOM 653 N N . PRO A 1 95 ? -3.628 -1.920 -0.863 1.00 88.56 95 PRO A N 1
ATOM 654 C CA . PRO A 1 95 ? -4.581 -1.424 0.128 1.00 88.56 95 PRO A CA 1
ATOM 655 C C . PRO A 1 95 ? -5.702 -0.585 -0.474 1.00 88.56 95 PRO A C 1
ATOM 657 O O . PRO A 1 95 ? -6.853 -0.755 -0.095 1.00 88.56 95 PRO A O 1
ATOM 660 N N . SER A 1 96 ? -5.412 0.277 -1.449 1.00 85.88 96 SER A N 1
ATOM 661 C CA . SER A 1 96 ? -6.443 1.118 -2.060 1.00 85.88 96 SER A CA 1
ATOM 662 C C . SER A 1 96 ? -7.426 0.333 -2.920 1.00 85.88 96 SER A C 1
ATOM 664 O O . SER A 1 96 ? -8.614 0.647 -2.904 1.00 85.88 96 SER A O 1
ATOM 666 N N . ALA A 1 97 ? -6.966 -0.703 -3.624 1.00 87.75 97 ALA A N 1
ATOM 667 C CA . ALA A 1 97 ? -7.858 -1.573 -4.384 1.00 87.75 97 ALA A CA 1
ATOM 668 C C . ALA A 1 97 ? -8.778 -2.387 -3.451 1.00 87.75 97 ALA A C 1
ATOM 670 O O . ALA A 1 97 ? -9.984 -2.466 -3.685 1.00 87.75 97 ALA A O 1
ATOM 671 N N . VAL A 1 98 ? -8.227 -2.891 -2.342 1.00 91.38 98 VAL A N 1
ATOM 672 C CA . VAL A 1 98 ? -8.973 -3.583 -1.279 1.00 91.38 98 VAL A CA 1
ATOM 673 C C . VAL A 1 98 ? -10.001 -2.657 -0.617 1.00 91.38 98 VAL A C 1
ATOM 675 O O . VAL A 1 98 ? -11.175 -3.013 -0.524 1.00 91.38 98 VAL A O 1
ATOM 678 N N . ILE A 1 99 ? -9.592 -1.445 -0.223 1.00 91.75 99 ILE A N 1
ATOM 679 C CA . ILE A 1 99 ? -10.474 -0.421 0.359 1.00 91.75 99 ILE A CA 1
ATOM 680 C C . ILE A 1 99 ? -11.624 -0.102 -0.596 1.00 91.75 99 ILE A C 1
ATOM 682 O O . ILE A 1 99 ? -12.781 -0.127 -0.186 1.00 91.75 99 ILE A O 1
ATOM 686 N N . ALA A 1 100 ? -11.326 0.179 -1.868 1.00 89.69 100 ALA A N 1
ATOM 687 C CA . ALA A 1 100 ? -12.344 0.533 -2.852 1.00 89.69 100 ALA A CA 1
ATOM 688 C C . ALA A 1 100 ? -13.368 -0.597 -3.043 1.00 89.69 100 ALA A C 1
ATOM 690 O O . ALA A 1 100 ? -14.571 -0.337 -3.055 1.00 89.69 100 ALA A O 1
ATOM 691 N N . ALA A 1 101 ? -12.907 -1.848 -3.139 1.00 91.31 101 ALA A N 1
ATOM 692 C CA . ALA A 1 101 ? -13.778 -3.009 -3.303 1.00 91.31 101 ALA A CA 1
ATOM 693 C C . ALA A 1 101 ? -14.690 -3.252 -2.088 1.00 91.31 101 ALA A C 1
ATOM 695 O O . ALA A 1 101 ? -15.864 -3.593 -2.268 1.00 91.31 101 ALA A O 1
ATOM 696 N N . ALA A 1 102 ? -14.169 -3.062 -0.873 1.00 93.50 102 ALA A N 1
ATOM 697 C CA . ALA A 1 102 ? -14.916 -3.220 0.372 1.00 93.50 102 ALA A CA 1
ATOM 698 C C . ALA A 1 102 ? -15.937 -2.090 0.581 1.00 93.50 102 ALA A C 1
ATOM 700 O O . ALA A 1 102 ? -17.116 -2.352 0.824 1.00 93.50 102 ALA A O 1
ATOM 701 N N . VAL A 1 103 ? -15.517 -0.834 0.384 1.00 91.75 103 VAL A N 1
ATOM 702 C CA . VAL A 1 103 ? -16.386 0.351 0.494 1.00 91.75 103 VAL A CA 1
ATOM 703 C C . VAL A 1 103 ? -17.533 0.290 -0.513 1.00 91.75 103 VAL A C 1
ATOM 705 O O . VAL A 1 103 ? -18.668 0.595 -0.155 1.00 91.75 103 VAL A O 1
ATOM 708 N N . ALA A 1 104 ? -17.280 -0.167 -1.744 1.00 91.75 104 ALA A N 1
ATOM 709 C CA . ALA A 1 104 ? -18.323 -0.347 -2.757 1.00 91.75 104 ALA A CA 1
ATOM 710 C C . ALA A 1 104 ? -19.426 -1.338 -2.334 1.00 91.75 104 ALA A C 1
ATOM 712 O O . ALA A 1 104 ? -20.539 -1.272 -2.854 1.00 91.75 104 ALA A O 1
ATOM 713 N N . ARG A 1 105 ? -19.136 -2.238 -1.386 1.00 93.19 105 ARG A N 1
ATOM 714 C CA . ARG A 1 105 ? -20.083 -3.208 -0.813 1.00 93.19 105 ARG A CA 1
ATOM 715 C C . ARG A 1 105 ? -20.626 -2.790 0.555 1.00 93.19 105 ARG A C 1
ATOM 717 O O . ARG A 1 105 ? -21.404 -3.527 1.148 1.00 93.19 105 ARG A O 1
ATOM 724 N N . GLY A 1 106 ? -20.231 -1.619 1.055 1.00 92.94 106 GLY A N 1
ATOM 725 C CA . GLY A 1 106 ? -20.610 -1.140 2.385 1.00 92.94 106 GLY A CA 1
ATOM 726 C C . GLY A 1 106 ? -19.965 -1.918 3.535 1.00 92.94 106 GLY A C 1
ATOM 727 O O . GLY A 1 106 ? -20.440 -1.814 4.662 1.00 92.94 106 GLY A O 1
ATOM 728 N N . ILE A 1 107 ? -18.901 -2.684 3.269 1.00 95.06 107 ILE A N 1
ATOM 729 C CA . ILE A 1 107 ? -18.194 -3.457 4.294 1.00 95.06 107 ILE A CA 1
ATOM 730 C C . ILE A 1 107 ? -17.229 -2.518 5.035 1.00 95.06 107 ILE A C 1
ATOM 732 O O . ILE A 1 107 ? -16.449 -1.814 4.381 1.00 95.06 107 ILE A O 1
ATOM 736 N N . PRO A 1 108 ? -17.253 -2.480 6.380 1.00 94.94 108 PRO A N 1
ATOM 737 C CA . PRO A 1 108 ? -16.307 -1.703 7.171 1.00 94.94 108 PRO A CA 1
ATOM 738 C C . PRO A 1 108 ? -14.854 -2.076 6.864 1.00 94.94 108 PRO A C 1
ATOM 740 O O . PRO A 1 108 ? -14.524 -3.246 6.669 1.00 94.94 108 PRO A O 1
ATOM 743 N N . VAL A 1 109 ? -13.964 -1.081 6.886 1.00 95.56 109 VAL A N 1
ATOM 744 C CA . VAL A 1 109 ? -12.532 -1.287 6.634 1.00 95.56 109 VAL A CA 1
ATOM 745 C C . VAL A 1 109 ? -11.698 -0.714 7.774 1.00 95.56 109 VAL A C 1
ATOM 747 O O . VAL A 1 109 ? -11.903 0.426 8.201 1.00 95.56 109 VAL A O 1
ATOM 750 N N . ALA A 1 110 ? -10.741 -1.511 8.247 1.00 96.38 110 ALA A N 1
ATOM 751 C CA . ALA A 1 110 ? -9.655 -1.078 9.113 1.00 96.38 110 ALA A CA 1
ATOM 752 C C . ALA A 1 110 ? -8.337 -1.089 8.323 1.00 96.38 110 ALA A C 1
ATOM 754 O O . ALA A 1 110 ? -7.932 -2.114 7.774 1.00 96.38 110 ALA A O 1
ATOM 755 N N . VAL A 1 111 ? -7.672 0.061 8.254 1.00 95.50 111 VAL A N 1
ATOM 756 C CA . VAL A 1 111 ? -6.347 0.207 7.652 1.00 95.50 111 VAL A CA 1
ATOM 757 C C . VAL A 1 111 ? -5.315 0.234 8.767 1.00 95.50 111 VAL A C 1
ATOM 759 O O . VAL A 1 111 ? -5.382 1.090 9.645 1.00 95.50 111 VAL A O 1
ATOM 762 N N . VAL A 1 112 ? -4.353 -0.677 8.716 1.00 96.94 112 VAL A N 1
ATOM 763 C CA . VAL A 1 112 ? -3.219 -0.717 9.638 1.00 96.94 112 VAL A CA 1
ATOM 764 C C . VAL A 1 112 ? -1.977 -0.265 8.890 1.00 96.94 112 VAL A C 1
ATOM 766 O O . VAL A 1 112 ? -1.576 -0.891 7.909 1.00 96.94 112 VAL A O 1
ATOM 769 N N . CYS A 1 113 ? -1.365 0.835 9.312 1.00 95.50 113 CYS A N 1
ATOM 770 C CA . CYS A 1 113 ? -0.176 1.353 8.654 1.00 95.50 113 CYS A CA 1
ATOM 771 C C . CYS A 1 113 ? 0.939 1.703 9.630 1.00 95.50 113 CYS A C 1
ATOM 773 O O . CYS A 1 113 ? 0.708 1.914 10.815 1.00 95.50 113 CYS A O 1
ATOM 775 N N . GLY A 1 114 ? 2.174 1.779 9.133 1.00 95.56 114 GLY A N 1
ATOM 776 C CA . GLY A 1 114 ? 3.266 2.341 9.928 1.00 95.56 114 GLY A CA 1
ATOM 777 C C . GLY A 1 114 ? 2.992 3.812 10.235 1.00 95.56 114 GLY A C 1
ATOM 778 O O . GLY A 1 114 ? 3.023 4.219 11.391 1.00 95.56 114 GLY A O 1
ATOM 779 N N . VAL A 1 115 ? 2.658 4.591 9.201 1.00 94.62 115 VAL A N 1
ATOM 780 C CA . VAL A 1 115 ? 2.319 6.018 9.301 1.00 94.62 115 VAL A CA 1
ATOM 781 C C . VAL A 1 115 ? 1.283 6.426 8.247 1.00 94.62 115 VAL A C 1
ATOM 783 O O . VAL A 1 115 ? 1.393 6.026 7.086 1.00 94.62 115 VAL A O 1
ATOM 786 N N . ASP A 1 116 ? 0.303 7.254 8.623 1.00 93.38 116 ASP A N 1
ATOM 787 C CA . ASP A 1 116 ? -0.649 7.894 7.706 1.00 93.38 116 ASP A CA 1
ATOM 788 C C . ASP A 1 116 ? -0.145 9.284 7.287 1.00 93.38 116 ASP A C 1
ATOM 790 O O . ASP A 1 116 ? -0.254 10.279 8.007 1.00 93.38 116 ASP A O 1
ATOM 794 N N . ARG A 1 117 ? 0.388 9.362 6.071 1.00 92.94 117 ARG A N 1
ATOM 795 C CA . ARG A 1 117 ? 0.896 10.579 5.429 1.00 92.94 117 ARG A CA 1
ATOM 796 C C . ARG A 1 117 ? -0.102 11.210 4.460 1.00 92.94 117 ARG A C 1
ATOM 798 O O . ARG A 1 117 ? 0.286 12.119 3.726 1.00 92.94 117 ARG A O 1
ATOM 805 N N . ARG A 1 118 ? -1.356 10.755 4.426 1.00 91.19 118 ARG A N 1
ATOM 806 C CA . ARG A 1 118 ? -2.367 11.316 3.523 1.00 91.19 118 ARG A CA 1
ATOM 807 C C . ARG A 1 118 ? -2.613 12.801 3.781 1.00 91.19 118 ARG A C 1
ATOM 809 O O . ARG A 1 118 ? -2.445 13.307 4.898 1.00 91.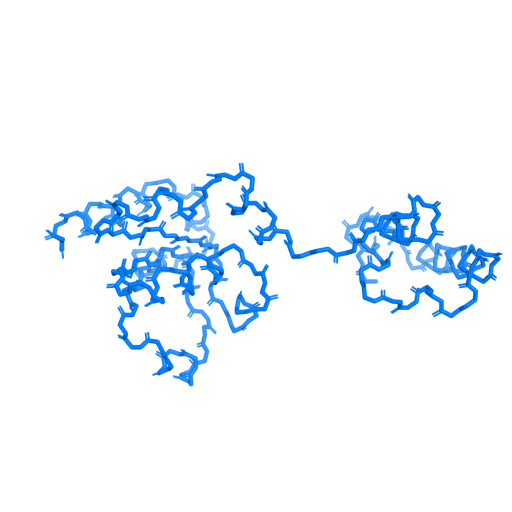19 118 ARG A O 1
ATOM 816 N N . SER A 1 119 ? -3.055 13.518 2.757 1.00 90.44 119 SER A N 1
ATOM 817 C CA . SER A 1 119 ? -3.521 14.895 2.909 1.00 90.44 119 SER A CA 1
ATOM 818 C C . SER A 1 119 ? -4.860 14.954 3.655 1.00 90.44 119 SER A C 1
ATOM 820 O O . SER A 1 119 ? -5.611 13.981 3.735 1.00 90.44 119 SER A O 1
ATOM 822 N N . ALA A 1 120 ? -5.193 16.118 4.220 1.00 88.38 120 ALA A N 1
ATOM 823 C CA . ALA A 1 120 ? -6.492 16.324 4.867 1.00 88.38 120 ALA A CA 1
ATOM 824 C C . ALA A 1 120 ? -7.673 16.111 3.896 1.00 88.38 120 ALA A C 1
ATOM 826 O O . ALA A 1 120 ? -8.719 15.606 4.303 1.00 88.38 120 ALA A O 1
ATOM 827 N N . ALA A 1 121 ? -7.484 16.446 2.614 1.00 88.44 121 ALA A N 1
ATOM 828 C CA . ALA A 1 121 ? -8.462 16.202 1.557 1.00 88.44 121 ALA A CA 1
ATOM 829 C C . ALA A 1 121 ? -8.714 14.698 1.367 1.00 88.44 121 ALA A C 1
ATOM 831 O O . ALA A 1 121 ? -9.852 14.260 1.500 1.00 88.44 121 ALA A O 1
ATOM 832 N N . ALA A 1 122 ? -7.654 13.901 1.193 1.00 85.81 122 ALA A N 1
ATOM 833 C CA . ALA A 1 122 ? -7.766 12.450 1.039 1.00 85.81 122 ALA A CA 1
ATOM 834 C C . ALA A 1 122 ? -8.419 11.768 2.258 1.00 85.81 122 ALA A C 1
ATOM 836 O O . ALA A 1 122 ? -9.225 10.854 2.104 1.00 85.81 122 ALA A O 1
ATOM 837 N N . ARG A 1 123 ? -8.139 12.237 3.484 1.00 87.31 123 ARG A N 1
ATOM 838 C CA . ARG A 1 123 ? -8.828 11.731 4.690 1.00 87.31 123 ARG A CA 1
ATOM 839 C C . ARG A 1 123 ? -10.324 12.060 4.690 1.00 87.31 123 ARG A C 1
ATOM 841 O O . ARG A 1 123 ? -11.127 11.246 5.133 1.00 87.31 123 ARG A O 1
ATOM 848 N N . SER A 1 124 ? -10.694 13.235 4.185 1.00 84.62 124 SER A N 1
ATOM 849 C CA . SER A 1 124 ? -12.086 13.704 4.156 1.00 84.62 124 SER A CA 1
ATOM 850 C C . SER A 1 124 ? -12.943 12.985 3.113 1.00 84.62 124 SER A C 1
ATOM 852 O O . SER A 1 124 ? -14.153 12.894 3.291 1.00 84.62 124 SER A O 1
ATOM 854 N N . GLU A 1 125 ? -12.340 12.456 2.046 1.00 84.56 125 GLU A N 1
ATOM 855 C CA . GLU A 1 125 ? -13.038 11.649 1.033 1.00 84.56 125 GLU A CA 1
ATOM 856 C C . GLU A 1 125 ? -13.475 10.276 1.564 1.00 84.56 125 GLU A C 1
ATOM 858 O O . GLU A 1 125 ? -14.389 9.657 1.021 1.00 84.56 125 GLU A O 1
ATOM 863 N N . GLN A 1 126 ? -12.838 9.793 2.634 1.00 81.25 126 GLN A N 1
ATOM 864 C CA . GLN A 1 126 ? -13.064 8.460 3.191 1.00 81.25 126 GLN A CA 1
ATOM 865 C C . GLN A 1 126 ? -13.257 8.510 4.719 1.00 81.25 126 GLN A C 1
ATOM 867 O O . GLN A 1 126 ? -12.515 7.858 5.459 1.00 81.25 126 GLN A O 1
ATOM 872 N N . PRO A 1 127 ? -14.266 9.249 5.223 1.00 76.81 127 PRO A N 1
ATOM 873 C CA . PRO A 1 127 ? -14.428 9.505 6.656 1.00 76.81 127 PRO A CA 1
ATOM 874 C C . PRO A 1 127 ? -14.799 8.250 7.463 1.00 76.81 127 PRO A C 1
ATOM 876 O O . PRO A 1 127 ? -14.665 8.245 8.681 1.00 76.81 127 PRO A O 1
ATOM 879 N N . GLY A 1 128 ? -15.274 7.191 6.798 1.00 83.81 128 GLY A N 1
ATOM 880 C CA . GLY A 1 128 ? -15.638 5.918 7.426 1.00 83.81 128 GLY A CA 1
ATOM 881 C C . GLY A 1 128 ? -14.477 4.935 7.609 1.00 83.81 128 GLY A C 1
ATOM 882 O O . GLY A 1 128 ? -14.692 3.856 8.156 1.00 83.81 128 GLY A O 1
ATOM 883 N N . LEU A 1 129 ? -13.264 5.263 7.148 1.00 91.31 129 LEU A N 1
ATOM 884 C CA . LEU A 1 129 ? -12.105 4.394 7.342 1.00 91.31 129 LEU A CA 1
ATOM 885 C C . LEU A 1 129 ? -11.572 4.502 8.766 1.00 91.31 129 LEU A C 1
ATOM 887 O O . LEU A 1 129 ? -11.185 5.581 9.215 1.00 91.31 129 LEU A O 1
ATOM 891 N N . ARG A 1 130 ? -11.460 3.357 9.440 1.00 94.19 130 ARG A N 1
ATOM 892 C CA . ARG A 1 130 ? -10.700 3.254 10.688 1.00 94.19 130 ARG A CA 1
ATOM 893 C C . ARG A 1 130 ? -9.230 3.096 10.327 1.00 94.19 130 ARG A C 1
ATOM 895 O O . ARG A 1 130 ? -8.891 2.162 9.607 1.00 94.19 130 ARG A O 1
ATOM 902 N N . VAL A 1 131 ? -8.374 4.006 10.779 1.00 95.06 131 VAL A N 1
ATOM 903 C CA . VAL A 1 131 ? -6.935 3.963 10.486 1.00 95.06 131 VAL A CA 1
ATOM 904 C C . VAL A 1 131 ? -6.160 3.862 11.787 1.00 95.06 131 VAL A C 1
ATOM 906 O O . VAL A 1 131 ? -6.311 4.713 12.656 1.00 95.06 131 VAL A O 1
ATOM 909 N N . TYR A 1 132 ? -5.341 2.821 11.889 1.00 96.56 132 TYR A N 1
ATOM 910 C CA . TYR A 1 132 ? -4.481 2.523 13.026 1.00 96.56 132 TYR A CA 1
ATOM 911 C C . TYR A 1 132 ? -3.031 2.686 12.587 1.00 96.56 132 TYR A C 1
ATOM 913 O O . TYR A 1 132 ? -2.598 2.026 11.638 1.00 96.56 132 TYR A O 1
ATOM 921 N N . GLN A 1 133 ? -2.289 3.567 13.254 1.00 96.69 133 GLN A N 1
ATOM 922 C CA . GLN A 1 133 ? -0.894 3.834 12.924 1.00 96.69 133 GLN A CA 1
ATOM 923 C C . GLN A 1 133 ? 0.021 3.237 13.988 1.00 96.69 133 GLN A C 1
ATOM 925 O O . GLN A 1 133 ? -0.186 3.460 15.179 1.00 96.69 133 GLN A O 1
ATOM 930 N N . LEU A 1 134 ? 1.087 2.547 13.581 1.00 97.75 134 LEU A N 1
ATOM 931 C CA . LEU A 1 134 ? 2.069 2.038 14.544 1.00 97.75 134 LEU A CA 1
ATOM 932 C C . LEU A 1 134 ? 2.773 3.182 15.286 1.00 97.75 134 LEU A C 1
ATOM 934 O O . LEU A 1 134 ? 3.067 3.049 16.472 1.00 97.75 134 LEU A O 1
ATOM 938 N N . VAL A 1 135 ? 2.965 4.329 14.621 1.00 97.12 135 VAL A N 1
ATOM 939 C CA . VAL A 1 135 ? 3.572 5.522 15.237 1.00 97.12 135 VAL A CA 1
ATOM 940 C C . VAL A 1 135 ? 2.739 6.152 16.356 1.00 97.12 135 VAL A C 1
ATOM 942 O O . VAL A 1 135 ? 3.289 6.919 17.145 1.00 97.12 135 VAL A O 1
ATOM 945 N N . ASP A 1 136 ? 1.448 5.818 16.463 1.00 96.50 136 ASP A N 1
ATOM 946 C CA . ASP A 1 136 ? 0.614 6.244 17.595 1.00 96.50 136 ASP A CA 1
ATOM 947 C C . ASP A 1 136 ? 0.944 5.439 18.871 1.00 96.50 136 ASP A C 1
ATOM 949 O O . ASP A 1 136 ? 0.707 5.915 19.982 1.00 96.50 136 ASP A O 1
ATOM 953 N N . ILE A 1 137 ? 1.530 4.243 18.720 1.00 96.56 137 ILE A N 1
ATOM 954 C CA . ILE A 1 137 ? 1.956 3.355 19.814 1.00 96.56 137 ILE A CA 1
ATOM 955 C C . ILE A 1 137 ? 3.455 3.539 20.114 1.00 96.56 137 ILE A C 1
ATOM 957 O O . ILE A 1 137 ? 3.842 3.657 21.276 1.00 96.56 137 ILE A O 1
ATOM 961 N N . GLU A 1 138 ? 4.304 3.591 19.081 1.00 97.06 138 GLU A N 1
ATOM 962 C CA . GLU A 1 138 ? 5.754 3.816 19.190 1.00 97.06 138 GLU A CA 1
ATOM 963 C C . GLU A 1 138 ? 6.198 4.956 18.249 1.00 97.06 138 GLU A C 1
ATOM 965 O O . GLU A 1 138 ? 6.315 4.751 17.043 1.00 97.06 138 GLU A O 1
ATOM 970 N N . PRO A 1 139 ? 6.495 6.164 18.765 1.00 96.25 139 PRO A N 1
ATOM 971 C CA . PRO A 1 139 ? 6.809 7.331 17.933 1.00 96.25 139 PRO A CA 1
ATOM 972 C C . PRO A 1 139 ? 8.058 7.203 17.041 1.00 96.25 139 PRO A C 1
ATOM 974 O O . PRO A 1 139 ? 8.210 7.963 16.080 1.00 96.25 139 PRO A O 1
ATOM 977 N N . SER A 1 140 ? 8.993 6.300 17.354 1.00 97.06 140 SER A N 1
ATOM 978 C CA . SER A 1 140 ? 10.192 6.072 16.540 1.00 97.06 140 SER A CA 1
ATOM 979 C C . SER A 1 140 ? 9.898 5.156 15.349 1.00 97.06 140 SER A C 1
ATOM 981 O O . SER A 1 140 ? 9.541 3.992 15.519 1.00 97.06 140 SER A O 1
ATOM 983 N N . ILE A 1 141 ? 10.137 5.653 14.127 1.00 94.88 141 ILE A N 1
ATOM 984 C CA . ILE A 1 141 ? 9.982 4.863 12.891 1.00 94.88 141 ILE A CA 1
ATOM 985 C C . ILE A 1 141 ? 10.896 3.633 12.898 1.00 94.88 141 ILE A C 1
ATOM 987 O O . ILE A 1 141 ? 10.443 2.544 12.555 1.00 94.88 141 ILE A O 1
ATOM 991 N N . ASP A 1 142 ? 12.156 3.786 13.308 1.00 96.25 142 ASP A N 1
ATOM 992 C CA . ASP A 1 142 ? 13.107 2.670 13.332 1.00 96.25 142 ASP A CA 1
ATOM 993 C C . ASP A 1 142 ? 12.629 1.575 14.294 1.00 96.25 142 ASP A C 1
ATOM 995 O O . ASP A 1 142 ? 12.591 0.402 13.935 1.00 96.25 142 ASP A O 1
ATOM 999 N N . ARG A 1 143 ? 12.129 1.956 15.477 1.00 95.50 143 ARG A N 1
ATOM 1000 C CA . ARG A 1 143 ? 11.558 0.991 16.428 1.00 95.50 143 ARG A CA 1
ATOM 1001 C C . ARG A 1 143 ? 10.246 0.383 15.955 1.00 95.50 143 ARG A C 1
ATOM 1003 O O . ARG A 1 143 ? 9.997 -0.780 16.264 1.00 95.50 143 ARG A O 1
ATOM 1010 N N . CYS A 1 144 ? 9.425 1.134 15.222 1.00 95.56 144 CYS A N 1
ATOM 1011 C CA . CYS A 1 144 ? 8.243 0.591 14.558 1.00 95.56 144 CYS A CA 1
ATOM 1012 C C . CYS A 1 144 ? 8.621 -0.511 13.564 1.00 95.56 144 CYS A C 1
ATOM 1014 O O . CYS A 1 144 ? 7.939 -1.528 13.503 1.00 95.56 144 CYS A O 1
ATOM 1016 N N . ILE A 1 145 ? 9.698 -0.321 12.796 1.00 94.88 145 ILE A N 1
ATOM 1017 C CA . ILE A 1 145 ? 10.200 -1.324 11.850 1.00 94.88 145 ILE A CA 1
ATOM 1018 C C . ILE A 1 145 ? 10.758 -2.533 12.610 1.00 94.88 145 ILE A C 1
ATOM 1020 O O . ILE A 1 145 ? 10.387 -3.665 12.301 1.00 94.88 145 ILE A O 1
ATOM 1024 N N . ASP A 1 146 ? 11.589 -2.297 13.627 1.00 97.38 146 ASP A N 1
ATOM 1025 C CA . ASP A 1 146 ? 12.246 -3.358 14.399 1.00 97.38 146 ASP A CA 1
ATOM 1026 C C . ASP A 1 146 ? 11.254 -4.214 15.209 1.00 97.38 146 ASP A C 1
ATOM 1028 O O . ASP A 1 146 ? 11.473 -5.412 15.380 1.00 97.38 146 ASP A O 1
ATOM 1032 N N . ASN A 1 147 ? 10.149 -3.625 15.680 1.00 96.19 147 ASN A N 1
ATOM 1033 C CA . ASN A 1 147 ? 9.150 -4.283 16.536 1.00 96.19 147 ASN A CA 1
ATOM 1034 C C . ASN A 1 147 ? 7.775 -4.414 15.860 1.00 96.19 147 ASN A C 1
ATOM 1036 O O . ASN A 1 147 ? 6.754 -4.524 16.541 1.00 96.19 147 ASN A O 1
ATOM 1040 N N . ALA A 1 148 ? 7.728 -4.398 14.523 1.00 94.69 148 ALA A N 1
ATOM 1041 C CA . ALA A 1 148 ? 6.478 -4.345 13.763 1.00 94.69 148 ALA A CA 1
ATOM 1042 C C . ALA A 1 148 ? 5.482 -5.444 14.163 1.00 94.69 148 ALA A C 1
ATOM 1044 O O . ALA A 1 148 ? 4.291 -5.178 14.276 1.00 94.69 148 ALA A O 1
ATOM 1045 N N . HIS A 1 149 ? 5.965 -6.665 14.410 1.00 96.56 149 HIS A N 1
ATOM 1046 C CA . HIS A 1 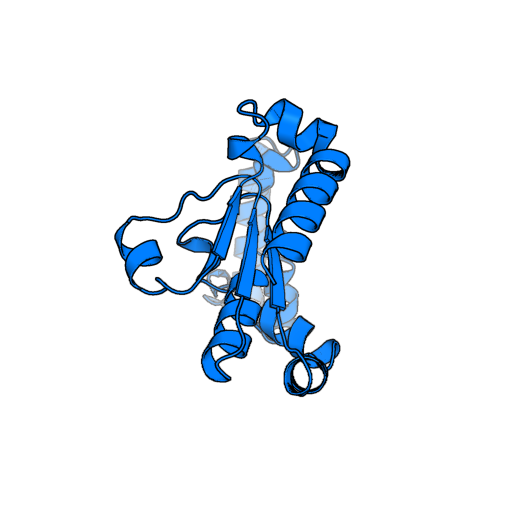149 ? 5.126 -7.791 14.820 1.00 96.56 149 HIS A CA 1
ATOM 1047 C C . HIS A 1 149 ? 4.327 -7.489 16.095 1.00 96.56 149 HIS A C 1
ATOM 1049 O O . HIS A 1 149 ? 3.103 -7.595 16.093 1.00 96.56 149 HIS A O 1
ATOM 1055 N N . ASP A 1 150 ? 5.004 -7.076 17.166 1.00 97.88 150 ASP A N 1
ATOM 1056 C CA . ASP A 1 150 ? 4.371 -6.889 18.473 1.00 97.88 150 ASP A CA 1
ATOM 1057 C C . ASP A 1 150 ? 3.395 -5.710 18.450 1.00 97.88 150 ASP A C 1
ATOM 1059 O O . ASP A 1 150 ? 2.301 -5.783 19.008 1.00 97.88 150 ASP A O 1
ATOM 1063 N N . LEU A 1 151 ? 3.745 -4.649 17.720 1.00 97.56 151 LEU A N 1
ATOM 1064 C CA . LEU A 1 151 ? 2.855 -3.509 17.517 1.00 97.56 151 LEU A CA 1
ATOM 1065 C C . LEU A 1 151 ? 1.608 -3.901 16.707 1.00 97.56 151 LEU A C 1
ATOM 1067 O O . LEU A 1 151 ? 0.503 -3.477 17.042 1.00 97.56 151 LEU A O 1
ATOM 1071 N N . LEU A 1 152 ? 1.753 -4.745 15.680 1.00 97.31 152 LEU A N 1
ATOM 1072 C CA . LEU A 1 152 ? 0.621 -5.257 14.901 1.00 97.31 152 LEU A CA 1
ATOM 1073 C C . LEU A 1 152 ? -0.309 -6.147 15.735 1.00 97.31 152 LEU A C 1
ATOM 1075 O O . LEU A 1 152 ? -1.523 -6.091 15.538 1.00 97.31 152 LEU A O 1
ATOM 1079 N N . VAL A 1 153 ? 0.225 -6.925 16.682 1.00 97.75 153 VAL A N 1
ATOM 1080 C CA . VAL A 1 153 ? -0.593 -7.702 17.630 1.00 97.75 153 VAL A CA 1
ATOM 1081 C C . VAL A 1 153 ? -1.448 -6.770 18.489 1.00 97.75 153 VAL A C 1
ATOM 1083 O O . VAL A 1 153 ? -2.658 -6.974 18.572 1.00 97.75 153 VAL A O 1
ATOM 1086 N N . LEU A 1 154 ? -0.860 -5.708 19.051 1.00 97.44 154 LEU A N 1
ATOM 1087 C CA . LEU A 1 154 ? -1.594 -4.722 19.856 1.00 97.44 154 LEU A CA 1
ATOM 1088 C C . LEU A 1 154 ? -2.716 -4.041 19.060 1.00 97.44 154 LEU A C 1
ATOM 1090 O O . LEU A 1 154 ? -3.8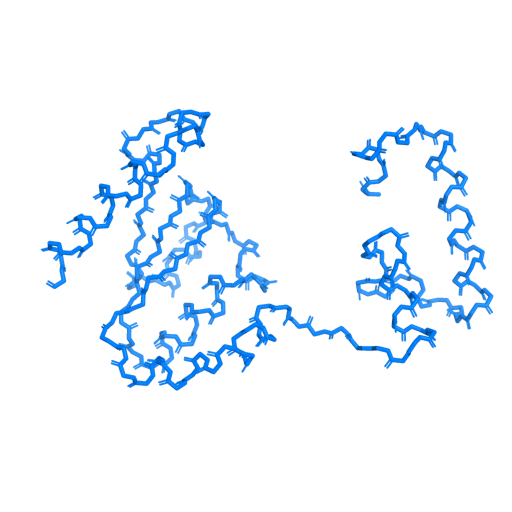35 -3.904 19.558 1.00 97.44 154 LEU A O 1
ATOM 1094 N N . VAL A 1 155 ? -2.445 -3.661 17.807 1.00 97.25 155 VAL A N 1
ATOM 1095 C CA . VAL A 1 155 ? -3.471 -3.105 16.911 1.00 97.25 155 VAL A CA 1
ATOM 1096 C C . VAL A 1 155 ? -4.574 -4.131 16.632 1.00 97.25 155 VAL A C 1
ATOM 1098 O O . VAL A 1 155 ? -5.755 -3.791 16.660 1.00 97.25 155 VAL A O 1
ATOM 1101 N N . GLY A 1 156 ? -4.221 -5.398 16.404 1.00 96.56 156 GLY A N 1
ATOM 1102 C CA . GLY A 1 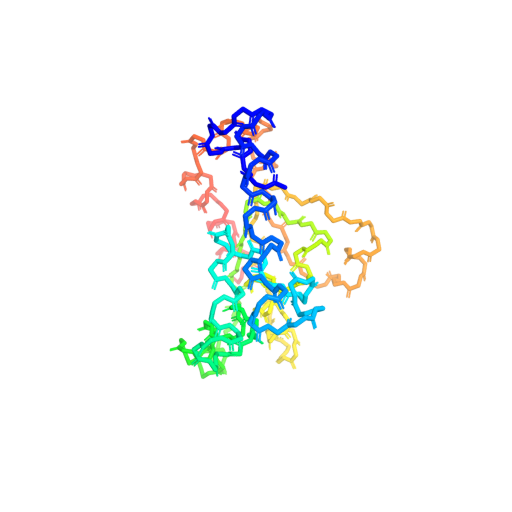156 ? -5.193 -6.478 16.217 1.00 96.56 156 GLY A CA 1
ATOM 1103 C C . GLY A 1 156 ? -6.121 -6.659 17.424 1.00 96.56 156 GLY A C 1
ATOM 1104 O O . GLY A 1 156 ? -7.336 -6.773 17.260 1.00 96.56 156 GLY A O 1
ATOM 1105 N N . GLU A 1 157 ? -5.573 -6.615 18.641 1.00 96.69 157 GLU A N 1
ATOM 1106 C CA . GLU A 1 157 ? -6.348 -6.660 19.888 1.00 96.69 157 GLU A CA 1
ATOM 1107 C C . GLU A 1 157 ? -7.271 -5.445 20.060 1.00 96.69 157 GLU A C 1
ATOM 1109 O O . GLU A 1 157 ? -8.356 -5.552 20.638 1.00 96.69 157 GLU A O 1
ATOM 1114 N N . GLU A 1 158 ? -6.850 -4.269 19.599 1.00 95.75 158 GLU A N 1
ATOM 1115 C CA . GLU A 1 158 ? -7.685 -3.069 19.597 1.00 95.75 158 GLU A CA 1
ATOM 1116 C C . GLU A 1 158 ? -8.850 -3.194 18.607 1.00 95.75 158 GLU A C 1
ATOM 1118 O O . GLU A 1 158 ? -10.002 -2.976 18.987 1.00 95.75 158 GLU A O 1
ATOM 1123 N N . ILE A 1 159 ? -8.575 -3.623 17.370 1.00 95.50 159 ILE A N 1
ATOM 1124 C CA . ILE A 1 159 ? -9.600 -3.851 16.341 1.00 95.50 159 ILE A CA 1
ATOM 1125 C C . ILE A 1 159 ? -10.633 -4.874 16.826 1.00 95.50 159 ILE A C 1
ATOM 1127 O O . ILE A 1 159 ? -11.837 -4.646 16.682 1.00 95.50 159 ILE A O 1
ATOM 1131 N N . GLY A 1 160 ? -10.179 -5.974 17.436 1.00 93.06 160 GLY A N 1
ATOM 1132 C CA . GLY A 1 160 ? -11.051 -7.029 17.954 1.00 93.06 160 GLY A CA 1
ATOM 1133 C C . GLY A 1 160 ? -11.959 -6.582 19.104 1.00 93.06 160 GLY A C 1
ATOM 1134 O O . GLY A 1 160 ? -13.054 -7.110 19.247 1.00 93.06 160 GLY A O 1
ATOM 1135 N N . ARG A 1 161 ? -11.549 -5.589 19.906 1.00 92.25 161 ARG A N 1
ATOM 1136 C CA . ARG A 1 161 ? -12.387 -5.009 20.975 1.00 92.25 161 ARG A CA 1
ATOM 1137 C C . ARG A 1 161 ? -13.405 -3.987 20.468 1.00 92.25 161 ARG A C 1
ATOM 1139 O O . ARG A 1 161 ? -14.378 -3.713 21.165 1.00 92.25 161 ARG A O 1
ATOM 1146 N N . ALA A 1 162 ? -13.150 -3.391 19.307 1.00 80.56 162 ALA A N 1
ATOM 1147 C CA . ALA A 1 162 ? -13.969 -2.340 18.711 1.00 80.56 162 ALA A CA 1
ATOM 1148 C C . ALA A 1 162 ? -14.962 -2.853 17.649 1.00 80.56 162 ALA A C 1
ATOM 1150 O O . ALA A 1 162 ? -15.585 -2.030 16.973 1.00 80.56 162 ALA A O 1
ATOM 1151 N N . SER A 1 163 ? -15.054 -4.173 17.453 1.00 67.75 163 SER A N 1
ATOM 1152 C CA . SER A 1 163 ? -15.881 -4.825 16.426 1.00 67.75 163 SER A CA 1
ATOM 1153 C C . SER A 1 163 ? -17.029 -5.623 17.037 1.00 67.75 163 SER A C 1
ATOM 1155 O O . SER A 1 163 ? -16.876 -6.097 18.184 1.00 67.75 163 SER A O 1
#